Protein AF-X1L7T6-F1 (afdb_monomer_lite)

Sequence (116 aa):
LPFQIEKLVKHIREEEQARTSFTYLDVPQLLKHILGLAYAFGPTGFELLYLWYEVPSEEANNHRNELEEFKLCVGDEVTFLDMTYQELFAAIRECHGVDEGYILYLAERYFPHVID

Structure (mmCIF, N/CA/C/O backbone):
data_AF-X1L7T6-F1
#
_entry.id   AF-X1L7T6-F1
#
loop_
_atom_site.group_PDB
_atom_site.id
_atom_site.type_symbol
_atom_site.label_atom_id
_atom_site.label_alt_id
_atom_site.label_comp_id
_atom_site.label_asym_id
_atom_site.label_entity_id
_atom_site.label_seq_id
_atom_site.pdbx_PDB_ins_code
_atom_site.Cartn_x
_atom_site.Cartn_y
_atom_site.Cartn_z
_atom_site.occupancy
_atom_site.B_iso_or_equiv
_atom_site.auth_seq_id
_atom_site.auth_comp_id
_atom_site.auth_asym_id
_atom_site.auth_atom_id
_atom_site.pdbx_PDB_model_num
ATOM 1 N N . LEU A 1 1 ? -20.581 -6.383 17.625 1.00 50.38 1 LEU A N 1
ATOM 2 C CA . LEU A 1 1 ? -19.376 -5.894 16.919 1.00 50.38 1 LEU A CA 1
ATOM 3 C C . LEU A 1 1 ? -18.267 -5.885 17.952 1.00 50.38 1 LEU A C 1
ATOM 5 O O . LEU A 1 1 ? -18.396 -5.115 18.895 1.00 50.38 1 LEU A O 1
ATOM 9 N N . PRO A 1 2 ? -17.322 -6.836 17.956 1.00 48.22 2 PRO A N 1
ATOM 10 C CA . PRO A 1 2 ? -16.611 -7.105 19.191 1.00 48.22 2 PRO A CA 1
ATOM 11 C C . PRO A 1 2 ? -15.376 -6.203 19.283 1.00 48.22 2 PRO A C 1
ATOM 13 O O . PRO A 1 2 ? -14.323 -6.547 18.774 1.00 48.22 2 PRO A O 1
ATOM 16 N N . PHE A 1 3 ? -15.532 -5.045 19.926 1.00 48.91 3 PHE A N 1
ATOM 17 C CA . PHE A 1 3 ? -14.509 -4.259 20.639 1.00 48.91 3 PHE A CA 1
ATOM 18 C C . PHE A 1 3 ? -13.261 -3.704 19.906 1.00 48.91 3 PHE A C 1
ATOM 20 O O . PHE A 1 3 ? -12.783 -2.649 20.312 1.00 48.91 3 PHE A O 1
ATOM 27 N N . GLN A 1 4 ? -12.719 -4.338 18.862 1.00 55.91 4 GLN A N 1
ATOM 28 C CA . GLN A 1 4 ? -11.421 -3.952 18.273 1.00 55.91 4 GLN A CA 1
ATOM 29 C C . GLN A 1 4 ? -11.535 -2.926 17.142 1.00 55.91 4 GLN A C 1
ATOM 31 O O . GLN A 1 4 ? -10.873 -1.893 17.190 1.00 55.91 4 GLN A O 1
ATOM 36 N N . ILE A 1 5 ? -12.517 -3.083 16.248 1.00 53.91 5 ILE A N 1
ATOM 37 C CA . ILE A 1 5 ? -12.837 -2.058 15.238 1.00 53.91 5 ILE A CA 1
ATOM 38 C C . ILE A 1 5 ? -13.188 -0.711 15.886 1.00 53.91 5 ILE A C 1
ATOM 40 O O . ILE A 1 5 ? -12.864 0.335 15.339 1.00 53.91 5 ILE A O 1
ATOM 44 N N . GLU A 1 6 ? -13.812 -0.707 17.066 1.00 58.75 6 GLU A N 1
ATOM 45 C CA . GLU A 1 6 ? -14.090 0.539 17.790 1.00 58.75 6 GLU A CA 1
ATOM 46 C C . GLU A 1 6 ? -12.814 1.245 18.251 1.00 58.75 6 GLU A C 1
ATOM 48 O O . GLU A 1 6 ? -12.790 2.471 18.278 1.00 58.75 6 GLU A O 1
ATOM 53 N N . LYS A 1 7 ? -11.754 0.501 18.587 1.00 60.19 7 LYS A N 1
ATOM 54 C CA . LYS A 1 7 ? -10.471 1.068 19.005 1.00 60.19 7 LYS A CA 1
ATOM 55 C C . LYS A 1 7 ? -9.719 1.655 17.815 1.00 60.19 7 LYS A C 1
ATOM 57 O O . LYS A 1 7 ? -9.242 2.779 17.926 1.00 60.19 7 LYS A O 1
ATOM 62 N N . LEU A 1 8 ? -9.716 0.953 16.680 1.00 58.41 8 LEU A N 1
ATOM 63 C CA . LEU A 1 8 ? -9.188 1.456 15.414 1.00 58.41 8 LEU A CA 1
ATOM 64 C C . LEU A 1 8 ? -9.950 2.721 14.986 1.00 58.41 8 LEU A C 1
ATOM 66 O O . LEU A 1 8 ? -9.359 3.788 14.869 1.00 58.41 8 LEU A O 1
ATOM 70 N N . VAL A 1 9 ? -11.285 2.656 14.890 1.00 60.62 9 VAL A N 1
ATOM 71 C CA . VAL A 1 9 ? -12.155 3.804 14.555 1.00 60.62 9 VAL A CA 1
ATOM 72 C C . VAL A 1 9 ? -11.985 4.966 15.537 1.00 60.62 9 VAL A C 1
ATOM 74 O O . VAL A 1 9 ? -12.084 6.124 15.136 1.00 60.62 9 VAL A O 1
ATOM 77 N N . LYS A 1 10 ? -11.732 4.690 16.820 1.00 63.47 10 LYS A N 1
ATOM 78 C CA . LYS A 1 10 ? -11.466 5.723 17.824 1.00 63.47 10 LYS A CA 1
ATOM 79 C C . LYS A 1 10 ? -10.094 6.371 17.632 1.00 63.47 10 LYS A C 1
ATOM 81 O O . LYS A 1 10 ? -10.045 7.593 17.658 1.00 63.47 10 LYS A O 1
ATOM 86 N N . HIS A 1 11 ? -9.042 5.593 17.376 1.00 61.22 11 HIS A N 1
ATOM 87 C CA . HIS A 1 11 ? -7.703 6.110 17.062 1.00 61.22 11 HIS A CA 1
ATOM 88 C C . HIS A 1 11 ? -7.746 7.017 15.825 1.00 61.22 11 HIS A C 1
ATOM 90 O O . HIS A 1 11 ? -7.247 8.133 15.836 1.00 61.22 11 HIS A O 1
ATOM 96 N N . ILE A 1 12 ? -8.479 6.590 14.799 1.00 58.12 12 ILE A N 1
ATOM 97 C CA . ILE A 1 12 ? -8.664 7.333 13.549 1.00 58.12 12 ILE A CA 1
ATOM 98 C C . ILE A 1 12 ? -9.490 8.592 13.763 1.00 58.12 12 ILE A C 1
ATOM 100 O O . ILE A 1 12 ? -9.160 9.634 13.222 1.00 58.12 12 ILE A O 1
ATOM 104 N N . ARG A 1 13 ? -10.567 8.536 14.554 1.00 59.62 13 ARG A N 1
ATOM 105 C CA . ARG A 1 13 ? -11.347 9.735 14.899 1.00 59.62 13 ARG A CA 1
ATOM 106 C C . ARG A 1 13 ? -10.527 10.739 15.702 1.00 59.62 13 ARG A C 1
ATOM 108 O O . ARG A 1 13 ? -10.734 11.940 15.550 1.00 59.62 13 ARG A O 1
ATOM 115 N N . GLU A 1 14 ? -9.645 10.252 16.569 1.00 59.06 14 GLU A N 1
ATOM 116 C CA . GLU A 1 14 ? -8.697 11.076 17.317 1.00 59.06 14 GLU A CA 1
ATOM 117 C C . GLU A 1 14 ? -7.671 11.718 16.363 1.00 59.06 14 GLU A C 1
ATOM 119 O O . GLU A 1 14 ? -7.414 12.913 16.489 1.00 59.06 14 GLU A O 1
ATOM 124 N N . GLU A 1 15 ? -7.198 11.006 15.335 1.00 53.78 15 GLU A N 1
ATOM 125 C CA . GLU A 1 15 ? -6.328 11.555 14.282 1.00 53.78 15 GLU A CA 1
ATOM 126 C C . GLU A 1 15 ? -7.060 12.487 13.287 1.00 53.78 15 GLU A C 1
ATOM 128 O O . GLU A 1 15 ? -6.518 13.520 12.903 1.00 53.78 15 GLU A O 1
ATOM 133 N N . GLU A 1 16 ? -8.310 12.207 12.899 1.00 51.31 16 GLU A N 1
ATOM 134 C CA . GLU A 1 16 ? -9.137 13.072 12.036 1.00 51.31 16 GLU A CA 1
ATOM 135 C C . GLU A 1 16 ? -9.449 14.412 12.723 1.00 51.31 16 GLU A C 1
ATOM 137 O O . GLU A 1 16 ? -9.452 15.464 12.080 1.00 51.31 16 GLU A O 1
ATOM 142 N N . GLN A 1 17 ? -9.684 14.402 14.042 1.00 50.72 17 GLN A N 1
ATOM 143 C CA . GLN A 1 17 ? -9.836 15.627 14.839 1.00 50.72 17 GLN A CA 1
ATOM 144 C C . GLN A 1 17 ? -8.500 16.340 15.078 1.00 50.72 17 GLN A C 1
ATOM 146 O O . GLN A 1 17 ? -8.483 17.559 15.269 1.00 50.72 17 GLN A O 1
ATOM 151 N N . ALA A 1 18 ? -7.393 15.600 15.031 1.00 45.81 18 ALA A N 1
ATOM 152 C CA . ALA A 1 18 ? -6.040 16.091 15.221 1.00 45.81 18 ALA A CA 1
ATOM 153 C C . ALA A 1 18 ? -5.234 16.136 13.915 1.00 45.81 18 ALA A C 1
ATOM 155 O O . ALA A 1 18 ? -4.032 15.956 13.977 1.00 45.81 18 ALA A O 1
ATOM 156 N N . ARG A 1 19 ? -5.845 16.419 12.752 1.00 49.38 19 ARG A N 1
ATOM 157 C CA . ARG A 1 19 ? -5.114 16.673 11.492 1.00 49.38 19 ARG A CA 1
ATOM 158 C C . ARG A 1 19 ? -4.052 15.582 11.237 1.00 49.38 19 ARG A C 1
ATOM 160 O O . ARG A 1 19 ? -2.869 15.855 11.407 1.00 49.38 19 ARG A O 1
ATOM 167 N N . THR A 1 20 ? -4.511 14.370 10.911 1.00 58.31 20 THR A N 1
ATOM 168 C CA . THR A 1 20 ? -3.717 13.150 10.650 1.00 58.31 20 THR A CA 1
ATOM 169 C C . THR A 1 20 ? -2.293 13.455 10.155 1.00 58.31 20 THR A C 1
ATOM 171 O O . THR A 1 20 ? -2.130 14.199 9.186 1.00 58.31 20 THR A O 1
ATOM 174 N N . SER A 1 21 ? -1.260 12.877 10.782 1.00 68.06 21 SER A N 1
ATOM 175 C CA . SER A 1 21 ? 0.140 12.968 10.313 1.00 68.06 21 SER A CA 1
ATOM 176 C C . SER A 1 21 ? 0.310 12.462 8.874 1.00 68.06 21 SER A C 1
ATOM 178 O O . SER A 1 21 ? 1.224 12.897 8.178 1.00 68.06 21 SER A O 1
ATOM 180 N N . PHE A 1 22 ? -0.613 11.608 8.426 1.00 81.50 22 PHE A N 1
ATOM 181 C CA . PHE A 1 22 ? -0.702 11.054 7.082 1.00 81.50 22 PHE A CA 1
ATOM 182 C C . PHE A 1 22 ? -1.083 12.112 6.039 1.00 81.50 22 PHE A C 1
ATOM 184 O O . PHE A 1 22 ? -2.226 12.569 5.975 1.00 81.50 22 PHE A O 1
ATOM 191 N N . THR A 1 23 ? -0.105 12.507 5.229 1.00 87.94 23 THR A N 1
ATOM 192 C CA . THR A 1 23 ? -0.235 13.481 4.139 1.00 87.94 23 THR A CA 1
ATOM 193 C C . THR A 1 23 ? -0.235 12.808 2.768 1.00 87.94 23 THR A C 1
ATOM 195 O O . THR A 1 23 ? -0.894 13.292 1.847 1.00 87.94 23 THR A O 1
ATOM 198 N N . TYR A 1 24 ? 0.501 11.708 2.616 1.00 91.12 24 TYR A N 1
ATOM 199 C CA . TYR A 1 24 ? 0.706 11.029 1.338 1.00 91.12 24 TYR A CA 1
ATOM 200 C C . TYR A 1 24 ? -0.141 9.757 1.209 1.00 91.12 24 TYR A C 1
ATOM 202 O O . TYR A 1 24 ? -0.546 9.393 0.104 1.00 91.12 24 TYR A O 1
ATOM 210 N N . LEU A 1 25 ? -0.421 9.076 2.318 1.00 91.00 25 LEU A N 1
ATOM 211 C CA . LEU A 1 25 ? -1.259 7.891 2.391 1.00 91.00 25 LEU A CA 1
ATOM 212 C C . LEU A 1 25 ? -2.719 8.287 2.644 1.00 91.00 25 LEU A C 1
ATOM 214 O O . LEU A 1 25 ? -3.042 8.916 3.650 1.00 91.00 25 LEU A O 1
ATOM 218 N N . ASP A 1 26 ? -3.627 7.865 1.759 1.00 88.81 26 ASP A N 1
ATOM 219 C CA . ASP A 1 26 ? -5.076 8.054 1.935 1.00 88.81 26 ASP A CA 1
ATOM 220 C C . ASP A 1 26 ? -5.638 7.050 2.956 1.00 88.81 26 ASP A C 1
ATOM 222 O O . ASP A 1 26 ? -6.343 6.085 2.636 1.00 88.81 26 ASP A O 1
ATOM 226 N N . VAL A 1 27 ? -5.275 7.277 4.218 1.00 88.56 27 VAL A N 1
ATOM 227 C CA . VAL A 1 27 ? -5.717 6.489 5.368 1.00 88.56 27 VAL A CA 1
ATOM 228 C C . VAL A 1 27 ? -7.249 6.415 5.450 1.00 88.56 27 VAL A C 1
ATOM 230 O O . VAL A 1 27 ? -7.761 5.297 5.567 1.00 88.56 27 VAL A O 1
ATOM 233 N N . PRO A 1 28 ? -8.026 7.510 5.302 1.00 85.25 28 PRO A N 1
ATOM 234 C CA . PRO A 1 28 ? -9.490 7.436 5.331 1.00 85.25 28 PRO A CA 1
ATOM 235 C C . PRO A 1 28 ? -10.078 6.417 4.347 1.00 85.25 28 PRO A C 1
ATOM 237 O O . PRO A 1 28 ? -10.984 5.651 4.702 1.00 85.25 28 PRO A O 1
ATOM 240 N N . GLN A 1 29 ? -9.553 6.359 3.120 1.00 87.81 29 GLN A N 1
ATOM 241 C CA . GLN A 1 29 ? -10.026 5.408 2.120 1.00 87.81 29 GLN A CA 1
ATOM 242 C C . GLN A 1 29 ? -9.667 3.959 2.482 1.00 87.81 29 GLN A C 1
ATOM 244 O O . GLN A 1 29 ? -10.516 3.071 2.344 1.00 87.81 29 GLN A O 1
ATOM 249 N N . LEU A 1 30 ? -8.457 3.704 2.989 1.00 91.19 30 LEU A N 1
ATOM 250 C CA . LEU A 1 30 ? -8.048 2.367 3.444 1.00 91.19 30 LEU A CA 1
ATOM 251 C C . LEU A 1 30 ? -8.960 1.848 4.552 1.00 91.19 30 LEU A C 1
ATOM 253 O O . LEU A 1 30 ? -9.428 0.710 4.514 1.00 91.19 30 LEU A O 1
ATOM 257 N N . LEU A 1 31 ? -9.295 2.710 5.501 1.00 86.94 31 LEU A N 1
ATOM 258 C CA . LEU A 1 31 ? -10.138 2.364 6.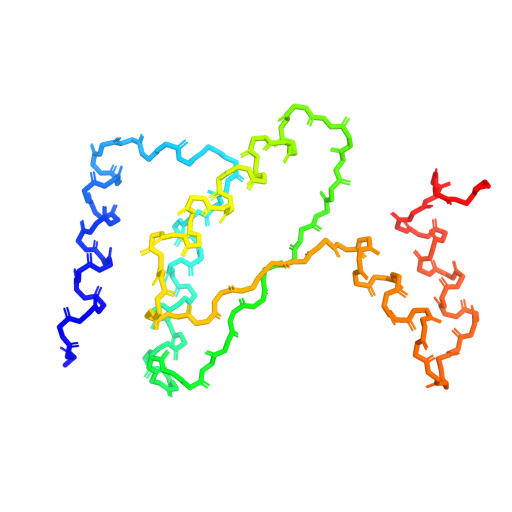637 1.00 86.94 31 LEU A CA 1
ATOM 259 C C . LEU A 1 31 ? -11.566 2.066 6.218 1.00 86.94 31 LEU A C 1
ATOM 261 O O . LEU A 1 31 ? -12.168 1.100 6.685 1.00 86.94 31 LEU A O 1
ATOM 265 N N . LYS A 1 32 ? -12.101 2.845 5.279 1.00 86.25 32 LYS A N 1
ATOM 266 C CA . LYS A 1 32 ? -13.398 2.560 4.670 1.00 86.25 32 LYS A CA 1
ATOM 267 C C . LYS A 1 32 ? -13.421 1.169 4.030 1.00 86.25 32 LYS A C 1
ATOM 269 O O . LYS A 1 32 ? -14.407 0.447 4.193 1.00 86.25 32 LYS A O 1
ATOM 274 N N . HIS A 1 33 ? -12.355 0.780 3.330 1.00 89.94 33 HIS A N 1
ATOM 275 C CA . HIS A 1 33 ? -12.240 -0.558 2.750 1.00 89.94 33 HIS A CA 1
ATOM 276 C C . HIS A 1 33 ? -12.141 -1.647 3.820 1.00 89.94 33 HIS A C 1
ATOM 278 O O . HIS A 1 33 ? -12.907 -2.607 3.759 1.00 89.94 33 HIS A O 1
ATOM 284 N N . ILE A 1 34 ? -11.281 -1.469 4.825 1.00 89.69 34 ILE A N 1
ATOM 285 C CA . ILE A 1 34 ? -11.130 -2.393 5.957 1.00 89.69 34 ILE A CA 1
ATOM 286 C C . ILE A 1 34 ? -12.473 -2.622 6.654 1.00 89.69 34 ILE A C 1
ATOM 288 O O . ILE A 1 34 ? -12.872 -3.764 6.860 1.00 89.69 34 ILE A O 1
ATOM 292 N N . LEU A 1 35 ? -13.213 -1.555 6.965 1.00 87.69 35 LEU A N 1
ATOM 293 C CA . L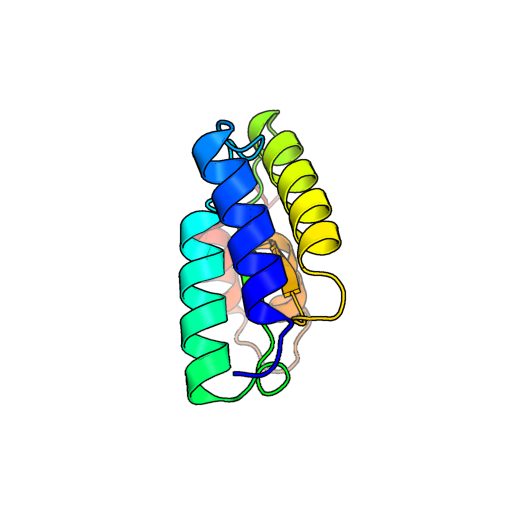EU A 1 35 ? -14.522 -1.648 7.613 1.00 87.69 35 LEU A CA 1
ATOM 294 C C . LEU A 1 35 ? -15.540 -2.400 6.751 1.00 87.69 35 LEU A C 1
ATOM 296 O O . LEU A 1 35 ? -16.278 -3.245 7.261 1.00 87.69 35 LEU A O 1
ATOM 300 N N . GLY A 1 36 ? -15.579 -2.110 5.448 1.00 89.06 36 GLY A N 1
ATOM 301 C CA . GLY A 1 36 ? -16.469 -2.791 4.510 1.00 89.06 36 GLY A CA 1
ATOM 302 C C . GLY A 1 36 ? -16.165 -4.286 4.391 1.00 89.06 36 GLY A C 1
ATOM 303 O O . GLY A 1 36 ? -17.081 -5.108 4.435 1.00 89.06 36 GLY A O 1
ATOM 304 N N . LEU A 1 37 ? -14.883 -4.645 4.292 1.00 91.56 37 LEU A N 1
ATOM 305 C CA . LEU A 1 37 ? -14.434 -6.034 4.199 1.00 91.56 37 LEU A CA 1
ATOM 306 C C . LEU A 1 37 ? -14.639 -6.786 5.516 1.00 91.56 37 LEU A C 1
ATOM 308 O O . LEU A 1 37 ? -15.185 -7.886 5.504 1.00 91.56 37 LEU A O 1
ATOM 312 N N . ALA A 1 38 ? -14.310 -6.175 6.653 1.00 88.31 38 ALA A N 1
ATOM 313 C CA . ALA A 1 38 ? -14.522 -6.776 7.965 1.00 88.31 38 ALA A CA 1
ATOM 314 C C . ALA A 1 38 ? -16.008 -7.013 8.261 1.00 88.31 38 ALA A C 1
ATOM 316 O O . ALA A 1 38 ? -16.362 -8.003 8.901 1.00 88.31 38 ALA A O 1
ATOM 317 N N . TYR A 1 39 ? -16.893 -6.140 7.772 1.00 87.69 39 TYR A N 1
ATOM 318 C CA . TYR A 1 39 ? -18.336 -6.352 7.859 1.00 87.69 39 TYR A CA 1
ATOM 319 C C . TYR A 1 39 ? -18.803 -7.552 7.019 1.00 87.69 39 TYR A C 1
ATOM 321 O O . TYR A 1 39 ? -19.655 -8.314 7.471 1.00 87.69 39 TYR A O 1
ATOM 329 N N . ALA A 1 40 ? -18.250 -7.731 5.816 1.00 91.75 40 ALA A N 1
ATOM 330 C CA . ALA A 1 40 ? -18.662 -8.783 4.888 1.00 91.75 40 ALA A CA 1
ATOM 331 C C . ALA A 1 40 ? -18.055 -10.163 5.203 1.00 91.75 40 ALA A C 1
ATOM 333 O O . ALA A 1 40 ? -18.741 -11.176 5.077 1.00 91.75 40 ALA A O 1
ATOM 334 N N . PHE A 1 41 ? -16.786 -10.205 5.610 1.00 89.44 41 PHE A N 1
ATOM 335 C CA . PHE A 1 41 ? -15.993 -11.435 5.729 1.00 89.44 41 PHE A CA 1
ATOM 336 C C . PHE A 1 41 ? -15.499 -11.712 7.158 1.00 89.44 41 PHE A C 1
ATOM 338 O O . PHE A 1 41 ? -14.955 -12.780 7.425 1.00 89.44 41 PHE A O 1
ATOM 345 N N . GLY A 1 42 ? -15.718 -10.787 8.097 1.00 84.00 42 GLY A N 1
ATOM 346 C CA . GLY A 1 42 ? -15.117 -10.828 9.430 1.00 84.00 42 GLY A CA 1
ATOM 347 C C . GLY A 1 42 ? -13.695 -10.245 9.453 1.00 84.00 42 GLY A C 1
ATOM 348 O O . GLY A 1 42 ? -13.086 -10.058 8.401 1.00 84.00 42 GLY A O 1
ATOM 349 N N . PRO A 1 43 ? -13.146 -9.949 10.646 1.00 76.38 43 PRO A N 1
ATOM 350 C CA . PRO A 1 43 ? -11.868 -9.240 10.793 1.00 76.38 43 PRO A CA 1
ATOM 351 C C . PRO A 1 43 ? -10.662 -10.012 10.236 1.00 76.38 43 PRO A C 1
ATOM 353 O O . PRO A 1 43 ? -9.725 -9.399 9.754 1.00 76.38 43 PRO A O 1
ATOM 356 N N . THR A 1 44 ? -10.706 -11.346 10.246 1.00 83.88 44 THR A N 1
ATOM 357 C CA . THR A 1 44 ? -9.625 -12.214 9.744 1.00 83.88 44 THR A CA 1
ATOM 358 C C . THR A 1 44 ? -9.998 -12.927 8.441 1.00 83.88 44 THR A C 1
ATOM 360 O O . THR A 1 44 ? -9.369 -13.914 8.070 1.00 83.88 44 THR A O 1
ATOM 363 N N . GLY A 1 45 ? -11.091 -12.514 7.792 1.00 89.25 45 GLY A N 1
ATOM 364 C CA . GLY A 1 45 ? -11.606 -13.159 6.580 1.00 89.25 45 GLY A CA 1
ATOM 365 C C . GLY A 1 45 ? -10.998 -12.628 5.284 1.00 89.25 45 GLY A C 1
ATOM 366 O O . GLY A 1 45 ? -11.392 -13.072 4.208 1.00 89.25 45 GLY A O 1
ATOM 367 N N . PHE A 1 46 ? -10.093 -11.654 5.376 1.00 92.81 46 PHE A N 1
ATOM 368 C CA . PHE A 1 46 ? -9.466 -11.001 4.237 1.00 92.81 46 PHE A CA 1
ATOM 369 C C . PHE A 1 46 ? -8.053 -10.533 4.590 1.00 92.81 46 PHE A C 1
ATOM 371 O O . PHE A 1 46 ? -7.725 -10.321 5.756 1.00 92.81 46 PHE A O 1
ATOM 378 N N . GLU A 1 47 ? -7.261 -10.317 3.549 1.00 93.94 47 GLU A N 1
ATOM 379 C CA . GLU A 1 47 ? -5.986 -9.611 3.606 1.00 93.94 47 GLU A CA 1
ATOM 380 C C . GLU A 1 47 ? -6.098 -8.398 2.678 1.00 93.94 47 GLU A C 1
ATOM 382 O O . GLU A 1 47 ? -6.754 -8.466 1.632 1.00 93.94 47 GLU A O 1
ATOM 387 N N . LEU A 1 48 ? -5.502 -7.273 3.066 1.00 93.19 48 LEU A N 1
ATOM 388 C CA . LEU A 1 48 ? -5.499 -6.061 2.256 1.00 93.19 48 LEU A CA 1
ATOM 389 C C . LEU A 1 48 ? -4.102 -5.848 1.678 1.00 93.19 48 LEU A C 1
ATOM 391 O O . LEU A 1 48 ? -3.186 -5.504 2.416 1.00 93.19 48 LEU A O 1
ATOM 395 N N . LEU A 1 49 ? -3.959 -6.028 0.363 1.00 95.25 49 LEU A N 1
ATOM 396 C CA . LEU A 1 49 ? -2.750 -5.671 -0.379 1.00 95.25 49 LEU A CA 1
ATOM 397 C C . LEU A 1 49 ? -2.914 -4.281 -1.000 1.00 95.25 49 LEU A C 1
ATOM 399 O O . LEU A 1 49 ? -3.757 -4.079 -1.877 1.00 95.25 49 LEU A O 1
ATOM 403 N N . TYR A 1 50 ? -2.094 -3.333 -0.563 1.00 95.50 50 TYR A N 1
ATOM 404 C CA . TYR A 1 50 ? -2.030 -1.989 -1.114 1.00 95.50 50 TYR A CA 1
ATOM 405 C C . TYR A 1 50 ? -0.940 -1.892 -2.187 1.00 95.50 50 TYR A C 1
ATOM 407 O O . TYR A 1 50 ? 0.246 -2.049 -1.906 1.00 95.50 50 TYR A O 1
ATOM 415 N N . LEU A 1 51 ? -1.352 -1.622 -3.428 1.00 95.06 51 LEU A N 1
ATOM 416 C CA . LEU A 1 51 ? -0.437 -1.422 -4.550 1.00 95.06 51 LEU A CA 1
ATOM 417 C C . LEU A 1 51 ? -0.179 0.060 -4.787 1.00 95.06 51 LEU A C 1
ATOM 419 O O . LEU A 1 51 ? -1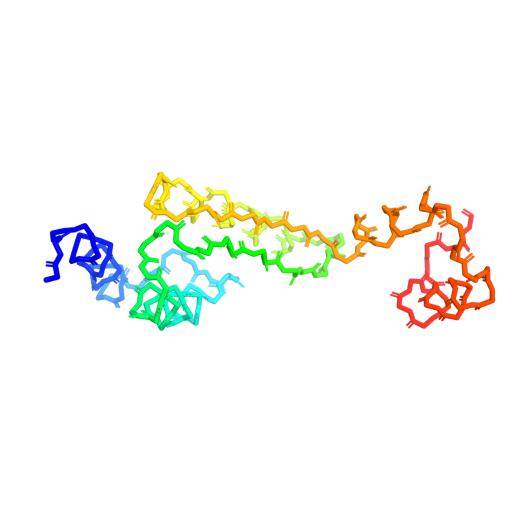.121 0.842 -4.937 1.00 95.06 51 LEU A O 1
ATOM 423 N N . TRP A 1 52 ? 1.092 0.428 -4.906 1.00 94.50 52 TRP A N 1
ATOM 424 C CA . TRP A 1 52 ? 1.501 1.800 -5.193 1.00 94.50 52 TRP A CA 1
ATOM 425 C C . TRP A 1 52 ? 2.652 1.853 -6.191 1.00 94.50 52 TRP A C 1
ATOM 427 O O . TRP A 1 52 ? 3.324 0.859 -6.450 1.00 94.50 52 TRP A O 1
ATOM 437 N N . TYR A 1 53 ? 2.834 2.998 -6.839 1.00 90.94 53 TYR A N 1
ATOM 438 C CA . TYR A 1 53 ? 3.899 3.177 -7.821 1.00 90.94 53 TYR A CA 1
ATOM 439 C C . TYR A 1 53 ? 4.999 4.024 -7.199 1.00 90.94 53 TYR A C 1
ATOM 441 O O . TYR A 1 53 ? 4.772 5.193 -6.887 1.00 90.94 53 TYR A O 1
ATOM 449 N N . GLU A 1 54 ? 6.185 3.447 -7.031 1.00 91.69 54 GLU A N 1
ATOM 450 C CA . GLU A 1 54 ? 7.304 4.178 -6.446 1.00 91.69 54 GLU A CA 1
ATOM 451 C C . GLU A 1 54 ? 7.989 5.063 -7.493 1.00 91.69 54 GLU A C 1
ATOM 453 O O . GLU A 1 54 ? 8.309 4.629 -8.600 1.00 91.69 54 GLU A O 1
ATOM 458 N N . VAL A 1 55 ? 8.233 6.321 -7.138 1.00 90.31 55 VAL A N 1
ATOM 459 C CA . VAL A 1 55 ? 9.046 7.252 -7.926 1.00 90.31 55 VAL A CA 1
ATOM 460 C C . VAL A 1 55 ? 10.198 7.707 -7.035 1.00 90.31 55 VAL A C 1
ATOM 462 O O . VAL A 1 55 ? 9.932 8.025 -5.883 1.00 90.31 55 VAL A O 1
ATOM 465 N N . PRO A 1 56 ? 11.457 7.770 -7.507 1.00 91.38 56 PRO A N 1
ATOM 466 C CA . PRO A 1 56 ? 12.578 8.244 -6.692 1.00 91.38 56 PRO A CA 1
ATOM 467 C C . PRO A 1 56 ? 12.419 9.723 -6.298 1.00 91.38 56 PRO A C 1
ATOM 469 O O . PRO A 1 56 ? 12.907 10.622 -6.982 1.00 91.38 56 PRO A O 1
ATOM 472 N N . SER A 1 57 ? 11.701 9.984 -5.208 1.00 94.12 57 SER A N 1
ATOM 473 C CA . SER A 1 57 ? 11.364 11.327 -4.744 1.00 94.12 57 SER A CA 1
ATOM 474 C C . SER A 1 57 ? 11.211 11.378 -3.223 1.00 94.12 57 SER A C 1
ATOM 476 O O . SER A 1 57 ? 11.125 10.353 -2.542 1.00 94.12 57 SER A O 1
ATOM 478 N N . GLU A 1 58 ? 11.202 12.591 -2.673 1.00 95.75 58 GLU A N 1
ATOM 479 C CA . GLU A 1 58 ? 10.973 12.807 -1.242 1.00 95.75 58 GLU A CA 1
ATOM 480 C C . GLU A 1 58 ? 9.558 12.376 -0.836 1.00 95.75 58 GLU A C 1
ATOM 482 O O . GLU A 1 58 ? 9.368 11.754 0.206 1.00 95.75 58 GLU A O 1
ATOM 487 N N . GLU A 1 59 ? 8.573 12.626 -1.695 1.00 94.69 59 GLU A N 1
ATOM 488 C CA . GLU A 1 59 ? 7.180 12.232 -1.498 1.00 94.69 59 GLU A CA 1
ATOM 489 C C . GLU A 1 59 ? 7.023 10.714 -1.411 1.00 94.69 59 GLU A C 1
ATOM 491 O O . GLU A 1 59 ? 6.307 10.237 -0.537 1.00 94.69 59 GLU A O 1
ATOM 496 N N . ALA A 1 60 ? 7.718 9.946 -2.257 1.00 94.62 60 ALA A N 1
ATOM 497 C CA . ALA A 1 60 ? 7.686 8.486 -2.178 1.00 94.62 60 ALA A CA 1
ATOM 498 C C . ALA A 1 60 ? 8.324 7.961 -0.885 1.00 94.62 60 ALA A C 1
ATOM 500 O O . ALA A 1 60 ? 7.797 7.036 -0.271 1.00 94.62 60 ALA A O 1
ATOM 501 N N . ASN A 1 61 ? 9.415 8.582 -0.423 1.00 95.19 61 ASN A N 1
ATOM 502 C CA . ASN A 1 61 ? 10.017 8.235 0.866 1.00 95.19 61 ASN A CA 1
ATOM 503 C C . ASN A 1 61 ? 9.067 8.540 2.034 1.00 95.19 61 ASN A C 1
ATOM 505 O O . ASN A 1 61 ? 8.927 7.727 2.946 1.00 95.19 61 ASN A O 1
ATOM 509 N N . ASN A 1 62 ? 8.391 9.690 2.001 1.00 95.25 62 ASN A N 1
ATOM 510 C CA . ASN A 1 62 ? 7.416 10.061 3.024 1.00 95.25 62 ASN A CA 1
ATOM 511 C C . ASN A 1 62 ? 6.190 9.139 3.005 1.00 95.25 62 ASN A C 1
ATOM 513 O O . ASN A 1 62 ? 5.762 8.675 4.056 1.00 95.25 62 ASN A O 1
ATOM 517 N N . HIS A 1 63 ? 5.672 8.809 1.821 1.00 95.50 63 HIS A N 1
ATOM 518 C CA . HIS A 1 63 ? 4.589 7.840 1.644 1.00 95.50 63 HIS A CA 1
ATOM 519 C C . HIS A 1 63 ? 4.958 6.451 2.177 1.00 95.50 63 HIS A C 1
ATOM 521 O O . HIS A 1 63 ? 4.166 5.836 2.886 1.00 95.50 63 HIS A O 1
ATOM 527 N N . ARG A 1 64 ? 6.189 5.989 1.928 1.00 95.44 64 ARG A N 1
ATOM 528 C CA . ARG A 1 64 ? 6.712 4.735 2.487 1.00 95.44 64 ARG A CA 1
ATOM 529 C C . ARG A 1 64 ? 6.790 4.772 4.018 1.00 95.44 64 ARG A C 1
ATOM 531 O O . ARG A 1 64 ? 6.399 3.804 4.662 1.00 95.44 64 ARG A O 1
ATOM 538 N N . ASN A 1 65 ? 7.244 5.879 4.609 1.00 94.44 65 ASN A N 1
ATOM 539 C CA . ASN A 1 65 ? 7.257 6.041 6.069 1.00 94.44 65 ASN A CA 1
ATOM 540 C C . ASN A 1 65 ? 5.839 5.986 6.658 1.00 94.44 65 ASN A C 1
ATOM 542 O O . ASN A 1 65 ? 5.614 5.328 7.670 1.00 94.44 65 ASN A O 1
ATOM 546 N N . GLU A 1 66 ? 4.881 6.632 5.996 1.00 94.06 66 GLU A N 1
ATOM 547 C CA . GLU A 1 66 ? 3.469 6.601 6.376 1.00 94.06 66 GLU A CA 1
ATOM 548 C C . GLU A 1 66 ? 2.852 5.200 6.244 1.00 94.06 66 GLU A C 1
ATOM 550 O O . GLU A 1 66 ? 2.053 4.803 7.089 1.00 94.06 66 GLU A O 1
ATOM 555 N N . LEU A 1 67 ? 3.239 4.410 5.237 1.00 94.69 67 LEU A N 1
ATOM 556 C CA . LEU A 1 67 ? 2.824 3.006 5.123 1.00 94.69 67 LEU A CA 1
ATOM 557 C C . LEU A 1 67 ? 3.311 2.161 6.306 1.00 94.69 67 LEU A C 1
ATOM 559 O O . LEU A 1 67 ? 2.544 1.360 6.842 1.00 94.69 67 LEU A O 1
ATOM 563 N N . GLU A 1 68 ? 4.560 2.347 6.736 1.00 92.94 68 GLU A N 1
ATOM 564 C CA . GLU A 1 68 ? 5.108 1.647 7.903 1.00 92.94 68 GLU A CA 1
ATOM 565 C C . GLU A 1 68 ? 4.418 2.076 9.206 1.00 92.94 68 GLU A C 1
ATOM 567 O O . GLU A 1 68 ? 4.080 1.230 10.034 1.00 92.94 68 GLU A O 1
ATOM 572 N N . GLU A 1 69 ? 4.133 3.370 9.376 1.00 90.56 69 GLU A N 1
ATOM 573 C CA . GLU A 1 69 ? 3.348 3.866 10.513 1.00 90.56 69 GLU A CA 1
ATOM 574 C C . GLU A 1 69 ? 1.932 3.269 10.508 1.00 90.56 69 GLU A C 1
ATOM 576 O O . GLU A 1 69 ? 1.478 2.734 11.521 1.00 90.56 69 GLU A O 1
ATOM 581 N N . PHE A 1 70 ? 1.266 3.246 9.351 1.00 89.50 70 PHE A N 1
ATOM 582 C CA . PHE A 1 70 ? -0.064 2.661 9.208 1.00 89.50 70 PHE A CA 1
ATOM 583 C C . PHE A 1 70 ? -0.085 1.163 9.547 1.00 89.50 70 PHE A C 1
ATOM 585 O O . PHE A 1 70 ? -0.980 0.719 10.270 1.00 89.50 70 PHE A O 1
ATOM 592 N N . LYS A 1 71 ? 0.914 0.387 9.098 1.00 90.50 71 LYS A N 1
ATOM 593 C CA . LYS A 1 71 ? 1.082 -1.033 9.468 1.00 90.50 71 LYS A CA 1
ATOM 594 C C . LYS A 1 71 ? 1.152 -1.229 10.979 1.00 90.50 71 LYS A C 1
ATOM 596 O O . LYS A 1 71 ? 0.507 -2.129 11.513 1.00 90.50 71 LYS A O 1
ATOM 601 N N . LEU A 1 72 ? 1.914 -0.383 11.672 1.00 87.06 72 LEU A N 1
ATOM 602 C CA . LEU A 1 72 ? 2.024 -0.433 13.130 1.00 87.06 72 LEU A CA 1
ATOM 603 C C . LEU A 1 72 ? 0.690 -0.099 13.811 1.00 87.06 72 LEU A C 1
ATOM 605 O O . LEU A 1 72 ? 0.347 -0.726 14.812 1.00 87.06 72 LEU A O 1
ATOM 609 N N . CYS A 1 73 ? -0.070 0.852 13.262 1.00 85.00 73 CYS A N 1
ATOM 610 C CA . CYS A 1 73 ? -1.385 1.232 13.775 1.00 85.00 73 CYS A CA 1
ATOM 611 C C . CYS A 1 73 ? -2.434 0.121 13.619 1.00 85.00 73 CYS A C 1
ATOM 613 O O . CYS A 1 73 ? -3.214 -0.101 14.547 1.00 85.00 73 CYS A O 1
ATOM 615 N N . VAL A 1 74 ? -2.470 -0.576 12.475 1.00 83.38 74 VAL A N 1
ATOM 616 C CA . VAL A 1 74 ? -3.417 -1.690 12.260 1.00 83.38 74 VAL A CA 1
ATOM 617 C C . VAL A 1 74 ? -2.998 -2.965 12.996 1.00 83.38 74 VAL A C 1
ATOM 619 O O . VAL A 1 74 ? -3.863 -3.719 13.446 1.00 83.38 74 VAL A O 1
ATOM 622 N N . GLY A 1 75 ? -1.691 -3.187 13.170 1.00 82.75 75 GLY A N 1
ATOM 623 C CA . GLY A 1 75 ? -1.136 -4.319 13.909 1.00 82.75 75 GLY A CA 1
ATOM 624 C C . GLY A 1 75 ? -1.700 -5.665 13.447 1.00 82.75 75 GLY A C 1
ATOM 625 O O . GLY A 1 75 ? -1.851 -5.918 12.256 1.00 82.75 75 GLY A O 1
ATOM 626 N N . ASP A 1 76 ? -2.055 -6.519 14.408 1.00 84.12 76 ASP A N 1
ATOM 627 C CA . ASP A 1 76 ? -2.610 -7.853 14.139 1.00 84.12 76 ASP A CA 1
ATOM 628 C C . ASP A 1 76 ? -4.131 -7.844 13.874 1.00 84.12 76 ASP A C 1
ATOM 630 O O . ASP A 1 76 ? -4.737 -8.905 13.722 1.00 84.12 76 ASP A O 1
ATOM 634 N N . GLU A 1 77 ? -4.788 -6.675 13.859 1.00 79.50 77 GLU A N 1
ATOM 635 C CA . GLU A 1 77 ? -6.241 -6.606 13.640 1.00 79.50 77 GLU A CA 1
ATOM 636 C C . GLU A 1 77 ? -6.622 -6.893 12.184 1.00 79.50 77 GLU A C 1
ATOM 638 O O . GLU A 1 77 ? -7.706 -7.419 11.922 1.00 79.50 77 GLU A O 1
ATOM 643 N N . VAL A 1 78 ? -5.736 -6.542 11.248 1.00 84.62 78 VAL A N 1
ATOM 644 C CA . VAL A 1 78 ? -5.901 -6.738 9.807 1.00 84.62 78 VAL A CA 1
ATOM 645 C C . VAL A 1 78 ? -4.554 -7.115 9.214 1.00 84.62 78 VAL A C 1
ATOM 647 O O . VAL A 1 78 ? -3.573 -6.401 9.399 1.00 84.62 78 VAL A O 1
ATOM 650 N N . THR A 1 79 ? -4.513 -8.182 8.420 1.00 90.81 79 THR A N 1
ATOM 651 C CA . THR A 1 79 ? -3.337 -8.486 7.601 1.00 90.81 79 THR A CA 1
ATOM 652 C C . THR A 1 79 ? -3.231 -7.455 6.479 1.00 90.81 79 THR A C 1
ATOM 654 O O . THR A 1 79 ? -3.894 -7.568 5.445 1.00 90.81 79 THR A O 1
ATOM 657 N N . PHE A 1 80 ? -2.427 -6.418 6.711 1.00 92.31 80 PHE A N 1
ATOM 658 C CA . PHE A 1 80 ? -2.126 -5.373 5.741 1.00 92.31 80 PHE A CA 1
ATOM 659 C C . PHE A 1 80 ? -0.745 -5.602 5.127 1.00 92.31 80 PHE A C 1
ATOM 661 O O . PHE A 1 80 ? 0.265 -5.673 5.827 1.00 92.31 80 PHE A O 1
ATOM 668 N N . LEU A 1 81 ? -0.718 -5.702 3.806 1.00 94.25 81 LEU A N 1
ATOM 669 C CA . LEU A 1 81 ? 0.477 -5.833 2.992 1.00 94.25 81 LEU A CA 1
ATOM 670 C C . LEU A 1 81 ? 0.537 -4.636 2.049 1.00 94.25 81 LEU A C 1
ATOM 672 O O . LEU A 1 81 ? -0.494 -4.146 1.592 1.00 94.25 81 LEU A O 1
ATOM 676 N N . ASP A 1 82 ? 1.735 -4.206 1.691 1.00 96.06 82 ASP A N 1
ATOM 677 C CA . ASP A 1 82 ? 1.936 -3.314 0.560 1.00 96.06 82 ASP A CA 1
ATOM 678 C C . ASP A 1 82 ? 2.970 -3.907 -0.392 1.00 96.06 82 ASP A C 1
ATOM 680 O O . ASP A 1 82 ? 3.775 -4.764 -0.023 1.00 96.06 82 ASP A O 1
ATOM 684 N N . MET A 1 83 ? 2.882 -3.485 -1.645 1.00 96.06 83 MET A N 1
ATOM 685 C CA . MET A 1 83 ? 3.815 -3.860 -2.693 1.00 96.06 83 MET A CA 1
ATOM 686 C C . MET A 1 83 ? 3.819 -2.764 -3.752 1.00 96.06 83 MET A C 1
ATOM 688 O O . MET A 1 83 ? 2.783 -2.183 -4.086 1.00 96.06 83 MET A O 1
ATOM 692 N N . THR A 1 8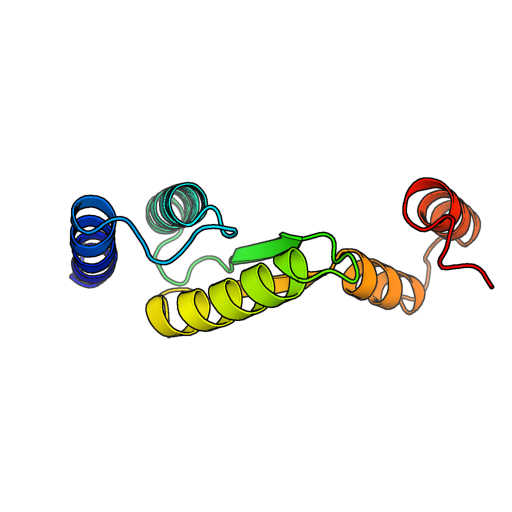4 ? 4.983 -2.490 -4.316 1.00 94.88 84 THR A N 1
ATOM 693 C CA . THR A 1 84 ? 5.098 -1.577 -5.449 1.00 94.88 84 THR A CA 1
ATOM 694 C C . THR A 1 84 ? 4.689 -2.265 -6.754 1.00 94.88 84 THR A C 1
ATOM 696 O O . THR A 1 84 ? 4.848 -3.476 -6.926 1.00 94.88 84 THR A O 1
ATOM 699 N N . TYR A 1 85 ? 4.211 -1.504 -7.739 1.00 91.56 85 TYR A N 1
ATOM 700 C CA . TYR A 1 85 ? 3.995 -2.039 -9.090 1.00 91.56 85 TYR A CA 1
ATOM 701 C C . TYR A 1 85 ? 5.285 -2.612 -9.693 1.00 91.56 85 TYR A C 1
ATOM 703 O O . TYR A 1 85 ? 5.227 -3.571 -10.460 1.00 91.56 85 TYR A O 1
ATOM 711 N N . GLN A 1 86 ? 6.437 -2.048 -9.333 1.00 90.44 86 GLN A N 1
ATOM 712 C CA . GLN A 1 86 ? 7.762 -2.521 -9.710 1.00 90.44 86 GLN A CA 1
ATOM 713 C C . GLN A 1 86 ? 8.035 -3.931 -9.166 1.00 90.44 86 GLN A C 1
ATOM 715 O O . GLN A 1 86 ? 8.398 -4.819 -9.936 1.00 90.44 86 GLN A O 1
ATOM 720 N N . GLU A 1 87 ? 7.824 -4.152 -7.865 1.00 92.81 87 GLU A N 1
ATOM 721 C CA . GLU A 1 87 ? 7.980 -5.463 -7.218 1.00 92.81 87 GLU A CA 1
ATOM 722 C C . GLU A 1 87 ? 6.990 -6.484 -7.778 1.00 92.81 87 GLU A C 1
ATOM 724 O O . GLU A 1 87 ? 7.382 -7.603 -8.110 1.00 92.81 87 GLU A O 1
ATOM 729 N N . LEU A 1 88 ? 5.726 -6.087 -7.963 1.00 91.44 88 LEU A N 1
ATOM 730 C CA . LEU A 1 88 ? 4.712 -6.940 -8.579 1.00 91.44 88 LEU A CA 1
ATOM 731 C C . LEU A 1 88 ? 5.146 -7.378 -9.980 1.00 91.44 88 LEU A C 1
ATOM 733 O O . LEU A 1 88 ? 5.053 -8.552 -10.331 1.00 91.44 88 LEU A O 1
ATOM 737 N N . PHE A 1 89 ? 5.634 -6.440 -10.790 1.00 88.62 89 PHE A N 1
ATOM 738 C CA . PHE A 1 89 ? 6.069 -6.741 -12.144 1.00 88.62 89 PHE A CA 1
ATOM 739 C C . PHE A 1 89 ? 7.300 -7.653 -12.164 1.00 88.62 89 PHE A C 1
ATOM 741 O O . PHE A 1 89 ? 7.338 -8.602 -12.949 1.00 88.62 89 PHE A O 1
ATOM 748 N N . ALA A 1 90 ? 8.271 -7.421 -11.277 1.00 88.12 90 ALA A N 1
ATOM 749 C CA . ALA A 1 90 ? 9.414 -8.311 -11.103 1.00 88.12 90 ALA A CA 1
ATOM 750 C C . ALA A 1 90 ? 8.966 -9.738 -10.735 1.00 88.12 90 ALA A C 1
ATOM 752 O O . ALA A 1 90 ? 9.390 -10.691 -11.384 1.00 88.12 90 ALA A O 1
ATOM 753 N N . ALA A 1 91 ? 8.029 -9.885 -9.793 1.00 90.38 91 ALA A N 1
ATOM 754 C CA . ALA A 1 91 ? 7.497 -11.186 -9.385 1.00 90.38 91 ALA A CA 1
ATOM 755 C C . ALA A 1 91 ? 6.742 -11.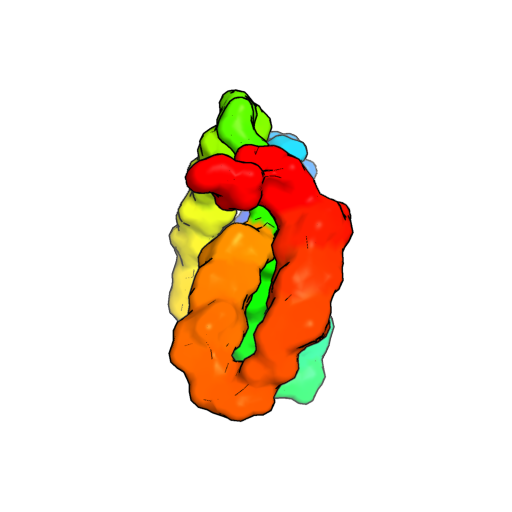910 -10.516 1.00 90.38 91 ALA A C 1
ATOM 757 O O . ALA A 1 91 ? 6.893 -13.120 -10.700 1.00 90.38 91 ALA A O 1
ATOM 758 N N . ILE A 1 92 ? 5.951 -11.187 -11.319 1.00 88.19 92 ILE A N 1
ATOM 759 C CA . ILE A 1 92 ? 5.253 -11.775 -12.474 1.00 88.19 92 ILE A CA 1
ATOM 760 C C . ILE A 1 92 ? 6.263 -12.270 -13.519 1.00 88.19 92 ILE A C 1
ATOM 762 O O . ILE A 1 92 ? 6.061 -13.336 -14.097 1.00 88.19 92 ILE A O 1
ATOM 766 N N . ARG A 1 93 ? 7.362 -11.541 -13.757 1.00 85.69 93 ARG A N 1
ATOM 767 C CA . ARG A 1 93 ? 8.411 -11.962 -14.705 1.00 85.69 93 ARG A CA 1
ATOM 768 C C . ARG A 1 93 ? 9.093 -13.271 -14.315 1.00 85.69 93 ARG A C 1
ATOM 770 O O . ARG A 1 93 ? 9.570 -13.982 -15.193 1.00 85.69 93 ARG A O 1
ATOM 777 N N . GLU A 1 94 ? 9.146 -13.579 -13.026 1.00 87.88 94 GLU A N 1
ATOM 778 C CA . GLU A 1 94 ? 9.731 -14.819 -12.510 1.00 87.88 94 GLU A CA 1
ATOM 779 C C . GLU A 1 94 ? 8.754 -16.006 -12.566 1.00 87.88 94 GLU A C 1
ATOM 781 O O . GLU A 1 94 ? 9.162 -17.159 -12.414 1.00 87.88 94 GLU A O 1
ATOM 786 N N . CYS A 1 95 ? 7.465 -15.758 -12.816 1.00 87.50 95 CYS A N 1
ATOM 787 C CA . CYS A 1 95 ? 6.459 -16.809 -12.893 1.00 87.50 95 CYS A CA 1
ATOM 788 C C . CYS A 1 95 ? 6.580 -17.630 -14.188 1.00 87.50 95 CYS A C 1
ATOM 790 O O . CYS A 1 95 ? 6.697 -17.111 -15.299 1.00 87.50 95 CYS A O 1
ATOM 792 N N . HIS A 1 96 ? 6.473 -18.953 -14.059 1.00 81.44 96 HIS A N 1
ATOM 793 C CA . HIS A 1 96 ? 6.470 -19.859 -15.205 1.00 81.44 96 HIS A CA 1
ATOM 794 C C . HIS A 1 96 ? 5.166 -19.758 -16.010 1.00 81.44 96 HIS A C 1
ATOM 796 O O . HIS A 1 96 ? 4.075 -19.748 -15.443 1.00 81.44 96 HIS A O 1
ATOM 802 N N . GLY A 1 97 ? 5.276 -19.771 -17.342 1.00 84.31 97 GLY A N 1
ATOM 803 C CA . GLY A 1 97 ? 4.121 -19.799 -18.249 1.00 84.31 97 GLY A CA 1
ATOM 804 C C . GLY A 1 97 ? 3.520 -18.430 -18.571 1.00 84.31 97 GLY A C 1
ATOM 805 O O . GLY A 1 97 ? 2.440 -18.371 -19.156 1.00 84.31 97 GLY A O 1
ATOM 806 N N . VAL A 1 98 ? 4.198 -17.341 -18.208 1.00 84.06 98 VAL A N 1
ATOM 807 C CA . VAL A 1 98 ? 3.789 -15.991 -18.596 1.00 84.06 98 VAL A CA 1
ATOM 808 C C . VAL A 1 98 ? 4.246 -15.695 -20.026 1.00 84.06 98 VAL A C 1
ATOM 810 O O . VAL A 1 98 ? 5.366 -16.024 -20.412 1.00 84.06 98 VAL A O 1
ATOM 813 N N . ASP A 1 99 ? 3.366 -15.086 -20.821 1.00 89.19 99 ASP A N 1
ATOM 814 C CA . ASP A 1 99 ? 3.664 -14.677 -22.194 1.00 89.19 99 ASP A CA 1
ATOM 815 C C . ASP A 1 99 ? 4.690 -13.529 -22.213 1.00 89.19 99 ASP A C 1
ATOM 817 O O . ASP A 1 99 ? 4.442 -12.443 -21.681 1.00 89.19 99 ASP A O 1
ATOM 821 N N . GLU A 1 100 ? 5.847 -13.768 -22.834 1.00 86.00 100 GLU A N 1
ATOM 822 C CA . GLU A 1 100 ? 6.936 -12.786 -22.915 1.00 86.00 100 GLU A CA 1
ATOM 823 C C . GLU A 1 100 ? 6.522 -11.507 -23.657 1.00 86.00 100 GLU A C 1
ATOM 825 O O . GLU A 1 100 ? 6.954 -10.415 -23.287 1.00 86.00 100 GLU A O 1
ATOM 830 N N . GLY A 1 101 ? 5.653 -11.612 -24.667 1.00 88.81 101 GLY A N 1
ATOM 831 C CA . GLY A 1 101 ? 5.148 -10.462 -25.414 1.00 88.81 101 GLY A CA 1
ATOM 832 C C . GLY A 1 101 ? 4.260 -9.565 -24.555 1.00 88.81 101 GLY A C 1
ATOM 833 O O . GLY A 1 101 ? 4.366 -8.339 -24.614 1.00 88.81 101 GLY A O 1
ATOM 834 N N . TYR A 1 102 ? 3.428 -10.160 -23.701 1.00 87.31 102 TYR A N 1
ATOM 835 C CA . TYR A 1 102 ? 2.617 -9.412 -22.746 1.00 87.31 102 TYR A CA 1
ATOM 836 C C . TYR A 1 102 ? 3.472 -8.720 -21.679 1.00 87.31 102 TYR A C 1
ATOM 838 O O . TYR A 1 102 ? 3.209 -7.569 -21.325 1.00 87.31 102 TYR A O 1
ATOM 846 N N . ILE A 1 103 ? 4.531 -9.380 -21.208 1.00 87.25 103 ILE A N 1
ATOM 847 C CA . ILE A 1 103 ? 5.492 -8.779 -20.278 1.00 87.25 103 ILE A CA 1
ATOM 848 C C . ILE A 1 103 ? 6.224 -7.603 -20.914 1.00 87.25 103 ILE A C 1
ATOM 850 O O . ILE A 1 103 ? 6.300 -6.544 -20.296 1.00 87.25 103 ILE A O 1
ATOM 854 N N . LEU A 1 104 ? 6.704 -7.745 -22.149 1.00 87.62 104 LEU A N 1
ATOM 855 C CA . LEU A 1 104 ? 7.327 -6.645 -22.886 1.00 87.62 104 LEU A CA 1
ATOM 856 C C . LEU A 1 104 ? 6.368 -5.461 -23.046 1.00 87.62 104 LEU A C 1
ATOM 858 O O . LEU A 1 104 ? 6.740 -4.333 -22.740 1.00 87.62 104 LEU A O 1
ATOM 862 N N . TYR A 1 105 ? 5.109 -5.717 -23.412 1.00 88.56 105 TYR A N 1
ATOM 863 C CA . TYR A 1 105 ? 4.086 -4.674 -23.500 1.00 88.56 105 TYR A CA 1
ATOM 864 C C . TYR A 1 105 ? 3.886 -3.925 -22.171 1.00 88.56 105 TYR A C 1
ATOM 866 O O . TYR A 1 105 ? 3.805 -2.695 -22.154 1.00 88.56 105 TYR A O 1
ATOM 874 N N . LEU A 1 106 ? 3.800 -4.646 -21.049 1.00 85.44 106 LEU A N 1
ATOM 875 C CA . LEU A 1 106 ? 3.671 -4.027 -19.728 1.00 85.44 106 LEU A CA 1
ATOM 876 C C . LEU A 1 106 ? 4.919 -3.209 -19.363 1.00 85.44 106 LEU A C 1
ATOM 878 O O . LEU A 1 106 ? 4.776 -2.101 -18.843 1.00 85.44 106 LEU A O 1
ATOM 882 N N . ALA A 1 107 ? 6.116 -3.716 -19.673 1.00 84.50 107 ALA A N 1
ATOM 883 C CA . ALA A 1 107 ? 7.374 -3.013 -19.440 1.00 84.50 107 ALA A CA 1
ATOM 884 C C . ALA A 1 107 ? 7.442 -1.698 -20.229 1.00 84.50 107 ALA A C 1
ATOM 886 O O . ALA A 1 107 ? 7.683 -0.645 -19.646 1.00 84.50 107 ALA A O 1
ATOM 887 N N . GLU A 1 108 ? 7.145 -1.733 -21.528 1.00 87.94 108 GLU A N 1
ATOM 888 C CA . GLU A 1 108 ? 7.139 -0.547 -22.390 1.00 87.94 108 GLU A CA 1
ATOM 889 C C . GLU A 1 108 ? 6.097 0.487 -21.949 1.00 87.94 108 GLU A C 1
ATOM 891 O O . GLU A 1 108 ? 6.341 1.693 -22.000 1.00 87.94 108 GLU A O 1
ATOM 896 N N . ARG A 1 109 ? 4.923 0.029 -21.502 1.00 85.56 109 ARG A N 1
ATOM 897 C CA . ARG A 1 109 ? 3.817 0.913 -21.128 1.00 85.56 109 ARG A CA 1
ATOM 898 C C . ARG A 1 109 ? 4.008 1.583 -19.771 1.00 85.56 109 ARG A C 1
ATOM 900 O O . ARG A 1 109 ? 3.645 2.750 -19.629 1.00 85.56 109 ARG A O 1
ATOM 907 N N . TYR A 1 110 ? 4.487 0.843 -18.775 1.00 81.38 110 TYR A N 1
ATOM 908 C CA . TYR A 1 110 ? 4.497 1.291 -17.378 1.00 81.38 110 TYR A CA 1
ATOM 909 C C . TYR A 1 110 ? 5.895 1.570 -16.834 1.00 81.38 110 TYR A C 1
ATOM 911 O O . TYR A 1 110 ? 6.020 2.332 -15.881 1.00 81.38 110 TYR A O 1
ATOM 919 N N . PHE A 1 111 ? 6.939 1.021 -17.456 1.00 77.12 111 PHE A N 1
ATOM 920 C CA . PHE A 1 111 ? 8.326 1.172 -17.023 1.00 77.12 111 PHE A CA 1
ATOM 921 C C . PHE A 1 111 ? 9.268 1.587 -18.172 1.00 77.12 111 PHE A C 1
ATOM 923 O O . PHE A 1 111 ? 10.361 1.027 -18.294 1.00 77.12 111 PHE A O 1
ATOM 930 N N . PRO A 1 112 ? 8.914 2.592 -19.004 1.00 68.38 112 PRO A N 1
ATOM 931 C CA . PRO A 1 112 ? 9.686 2.950 -20.201 1.00 68.38 112 PRO A CA 1
ATOM 932 C C . PRO A 1 112 ? 11.118 3.434 -19.910 1.00 68.38 112 PRO A C 1
ATOM 934 O O . PRO A 1 112 ? 11.916 3.559 -20.831 1.00 68.38 112 PRO A O 1
ATOM 937 N N . HIS A 1 113 ? 11.445 3.718 -18.646 1.00 66.31 113 HIS A N 1
ATOM 938 C CA . HIS A 1 113 ? 12.762 4.179 -18.192 1.00 66.31 113 HIS A CA 1
ATOM 939 C C . HIS A 1 113 ? 13.517 3.146 -17.333 1.00 66.31 113 HIS A C 1
ATOM 941 O O . HIS A 1 113 ? 14.538 3.484 -16.747 1.00 66.31 113 HIS A O 1
ATOM 947 N N . VAL A 1 114 ? 13.002 1.915 -17.212 1.00 55.75 114 VAL A N 1
ATOM 948 C CA . VAL A 1 114 ? 13.617 0.814 -16.433 1.00 55.75 114 VAL A CA 1
ATOM 949 C C . VAL A 1 114 ? 14.255 -0.239 -17.357 1.00 55.75 114 VAL A C 1
ATOM 951 O O . VAL A 1 114 ? 14.860 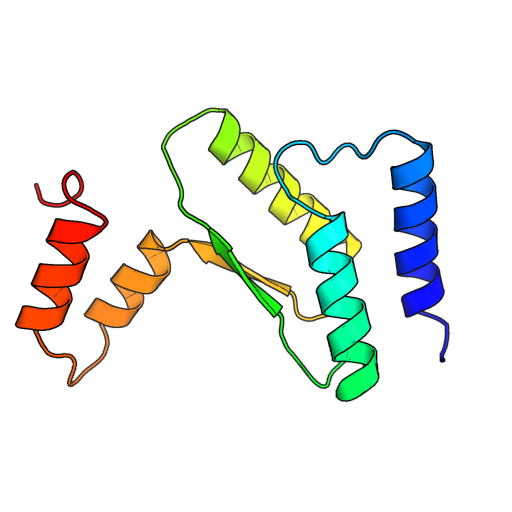-1.199 -16.890 1.00 55.75 114 VAL A O 1
ATOM 954 N N . ILE A 1 115 ? 14.132 -0.069 -18.677 1.00 42.94 115 ILE A N 1
ATOM 955 C CA . ILE A 1 115 ? 14.776 -0.915 -19.685 1.00 42.94 115 ILE A CA 1
ATOM 956 C C . ILE A 1 115 ? 16.066 -0.217 -20.139 1.00 42.94 115 ILE A C 1
ATOM 958 O O . ILE A 1 115 ? 16.062 0.457 -21.162 1.00 42.94 115 ILE A O 1
ATOM 962 N N . ASP A 1 116 ? 17.135 -0.359 -19.355 1.00 36.41 116 ASP A N 1
ATOM 963 C CA . ASP A 1 116 ? 18.535 -0.159 -19.769 1.00 36.41 116 ASP A CA 1
ATOM 964 C C . ASP A 1 116 ? 19.404 -1.269 -19.152 1.00 36.41 116 ASP A C 1
ATOM 966 O O . ASP A 1 116 ? 19.238 -1.551 -17.940 1.00 36.41 116 ASP A O 1
#

Radius of gyration: 17.44 Å; chains: 1; bounding box: 38×36×46 Å

pLDDT: mean 81.73, std 15.04, range [36.41, 96.06]

Organism: NCBI:txid412755

Foldseek 3Di:
DPDDLVVLVVVVVVCVVVVHPDDLDPPVVVNVVQVVCCVVQNQERDAAEAEEAADPDPSSVSNVVVLVVVCVSCDPSHRYHYDYPVRVLVVLVPDPPDDPVVSVVCCVPPPVPVPD

Secondary structure (DSSP, 8-state):
--SHHHHHHHHHHHHHHTT-S-SSS-HHHHHHHHHHHHHHH-TTS-EEEEEE---SSHHHHHHHHHHHHHHHHHGGGSEEEEEEHHHHHHHHHHSTT--HHHHHHHHHHH-TTS--